Protein AF-A0A7R9WUT2-F1 (afdb_monomer)

Organism: NCBI:txid1486917

Foldseek 3Di:
DPVVVVCVVVVVVVVVLDDPADPPHFAEQPDAAVVLVVLCPDPCVVVVLVVSCVVRVDQKYFYNYSDRVGDIGGNDPVVVVVQVPDLVDAQDCVVCVVVCVVVVHDDLNRDRPPDPVNVVVCVVVVVCVDPVNVVVVVVVVVVVVVCCCVVPVVVCVVVVHDPPD

Nearest PDB structures (foldseek):
  3dax-assembly1_B  TM=5.736E-01  e=3.383E-01  Homo sapiens
  3v8d-assembly1_A  TM=5.225E-01  e=2.295E+00  Homo sapiens
  7vtg-assembly2_C  TM=3.909E-01  e=8.593E+00  Escherichia coli

Sequence (165 aa):
AILLPLILVVGWAVVALSRPPAKDAPLKVPVGIMKSMRMMASPEAPWWYLQLRETLGSSIFQHNIPAPGGMYVVCASKHQREVLLDRTSDKLLHMYSSFDTIMGHKSMFTSSTLDPCCRHMRKAVAHSLSSSEVDRMNSICTKYVKEWETNFLEKLADTDATFDP

InterPro domains:
  IPR036396 Cytochrome P450 superfamily [G3DSA:1.10.630.10] (22-165)
  IPR036396 Cytochrome P450 superfamily [SSF48264] (26-155)

Secondary structure (DSSP, 8-state):
--HHHHHHHHHHHHHHH-PPPPTTPPEEPSS-HHHHHHHHTSTTHHHHHHHHHHHHT-SEEEE----TT-EEEE--HHHHHHHHH-SSPPP-HHHHHHHHHHHSS--TTTS-TT-HHHHHHHHHHHHHTSHHHHHHHHHHHHHHHHHHIIIIIHHHHHTT--S--

Solvent-accessible surface area (backbone atoms only — not comparable to full-atom values): 9798 Å² total; per-residue (Å²): 132,68,66,63,62,52,53,51,51,53,50,47,51,55,52,72,69,53,68,79,75,58,98,84,53,57,55,66,52,99,53,56,46,70,57,46,55,52,43,64,74,35,96,56,27,70,60,50,52,53,51,48,29,65,75,66,75,38,53,46,33,24,50,48,51,104,42,91,93,49,45,73,47,67,74,39,69,70,61,42,51,52,60,73,66,39,85,86,65,70,64,62,48,88,82,29,46,66,54,24,64,75,66,74,40,92,35,73,72,48,47,44,89,83,37,68,68,39,50,53,51,50,59,60,53,49,60,70,65,29,69,71,47,45,53,52,50,49,53,51,52,51,50,51,51,50,51,45,41,62,69,47,51,51,52,32,61,75,64,76,49,72,95,70,132

Mean predicted aligned error: 11.45 Å

pLDDT: mean 82.16, std 12.0, range [48.38, 97.31]

Radius of gyration: 24.24 Å; Cα contacts (8 Å, |Δi|>4): 112; chains: 1; bounding box: 55×50×50 Å

Structure (mmCIF, N/CA/C/O backbone):
data_AF-A0A7R9WUT2-F1
#
_entry.id   AF-A0A7R9WUT2-F1
#
loop_
_atom_site.group_PDB
_atom_site.id
_atom_site.type_symbol
_atom_site.label_atom_id
_atom_site.label_alt_id
_atom_site.label_comp_id
_atom_site.label_asym_id
_atom_site.label_entity_id
_atom_site.label_seq_id
_atom_site.pdbx_PDB_ins_code
_atom_site.Cartn_x
_atom_site.Cartn_y
_atom_site.Cartn_z
_atom_site.occupancy
_atom_site.B_iso_or_equiv
_atom_site.auth_seq_id
_atom_site.auth_comp_id
_atom_site.auth_asym_id
_atom_site.auth_atom_id
_atom_site.pdbx_PDB_model_num
ATOM 1 N N . ALA A 1 1 ? 18.099 37.456 -23.391 1.00 58.09 1 ALA A N 1
ATOM 2 C CA . ALA A 1 1 ? 19.259 36.540 -23.488 1.00 58.09 1 ALA A CA 1
ATOM 3 C C . ALA A 1 1 ? 19.260 35.382 -22.465 1.00 58.09 1 ALA A C 1
ATOM 5 O O . ALA A 1 1 ? 20.005 34.438 -22.667 1.00 58.09 1 ALA A O 1
ATOM 6 N N . ILE A 1 2 ? 18.429 35.392 -21.405 1.00 54.56 2 ILE A N 1
ATOM 7 C CA . ILE A 1 2 ? 18.483 34.404 -20.295 1.00 54.56 2 ILE A CA 1
ATOM 8 C C . ILE A 1 2 ? 17.638 33.129 -20.546 1.00 54.56 2 ILE A C 1
ATOM 10 O O . ILE A 1 2 ? 17.859 32.095 -19.928 1.00 54.56 2 ILE A O 1
ATOM 14 N N . LEU A 1 3 ? 16.700 33.157 -21.497 1.00 55.56 3 LEU A N 1
ATOM 15 C CA . LEU A 1 3 ? 15.803 32.025 -21.785 1.00 55.56 3 LEU A CA 1
ATOM 16 C C . LEU A 1 3 ? 16.508 30.811 -22.416 1.00 55.56 3 LEU A C 1
ATOM 18 O O . LEU A 1 3 ? 16.186 29.673 -22.096 1.00 55.56 3 LEU A O 1
ATOM 22 N N . LEU A 1 4 ? 17.500 31.049 -23.275 1.00 60.44 4 LEU A N 1
ATOM 23 C CA . LEU A 1 4 ? 18.258 30.005 -23.971 1.00 60.44 4 LEU A CA 1
ATOM 24 C C . LEU A 1 4 ? 19.084 29.101 -23.033 1.00 60.44 4 LEU A C 1
ATOM 26 O O . LEU A 1 4 ? 18.964 27.881 -23.152 1.00 60.44 4 LEU A O 1
ATOM 30 N N . PRO A 1 5 ? 19.866 29.636 -22.070 1.00 68.06 5 PRO A N 1
ATOM 31 C CA . PRO A 1 5 ? 20.593 28.789 -21.127 1.00 68.06 5 PRO A CA 1
ATOM 32 C C . PRO A 1 5 ? 19.654 28.019 -20.193 1.00 68.06 5 PRO A C 1
ATOM 34 O O . PRO A 1 5 ? 19.944 26.873 -19.868 1.00 68.06 5 PRO A O 1
ATOM 37 N N . LEU A 1 6 ? 18.499 28.583 -19.818 1.00 63.62 6 LEU A N 1
ATOM 38 C CA . LEU A 1 6 ? 17.531 27.879 -18.972 1.00 63.62 6 LEU A CA 1
ATOM 39 C C . LEU A 1 6 ? 16.909 26.675 -19.700 1.00 63.62 6 LEU A C 1
ATOM 41 O O . LEU A 1 6 ? 16.820 25.589 -19.135 1.00 63.62 6 LEU A O 1
ATOM 45 N N . ILE A 1 7 ? 16.540 26.844 -20.975 1.00 68.44 7 ILE A N 1
ATOM 46 C CA . ILE A 1 7 ? 16.010 25.761 -21.818 1.00 68.44 7 ILE A CA 1
ATOM 47 C C . ILE A 1 7 ? 17.065 24.670 -22.028 1.00 68.44 7 ILE A C 1
ATOM 49 O O . ILE A 1 7 ? 16.734 23.488 -21.979 1.00 68.44 7 ILE A O 1
ATOM 53 N N . LEU A 1 8 ? 18.336 25.043 -22.206 1.00 65.81 8 LEU A N 1
ATOM 54 C CA . LEU A 1 8 ? 19.434 24.086 -22.346 1.00 65.81 8 LEU A CA 1
ATOM 55 C C . LEU A 1 8 ? 19.700 23.310 -21.053 1.00 65.81 8 LEU A C 1
ATOM 57 O O . LEU A 1 8 ? 19.906 22.104 -21.117 1.00 65.81 8 LEU A O 1
ATOM 61 N N . VAL A 1 9 ? 19.644 23.957 -19.886 1.00 69.88 9 VAL A N 1
ATOM 62 C CA . VAL A 1 9 ? 19.835 23.285 -18.588 1.00 69.88 9 VAL A CA 1
ATOM 63 C C . VAL A 1 9 ? 18.671 22.345 -18.279 1.00 69.88 9 VAL A C 1
ATOM 65 O O . VAL A 1 9 ? 18.899 21.205 -17.878 1.00 69.88 9 VAL A O 1
ATOM 68 N N . VAL A 1 10 ? 17.430 22.776 -18.518 1.00 64.31 10 VAL A N 1
ATOM 69 C CA . VAL A 1 10 ? 16.245 21.923 -18.332 1.00 64.31 10 VAL A CA 1
ATOM 70 C C . VAL A 1 10 ? 16.245 20.775 -19.344 1.00 64.31 10 VAL A C 1
ATOM 72 O O . VAL A 1 10 ? 16.016 19.630 -18.966 1.00 64.31 10 VAL A O 1
ATOM 75 N N . GLY A 1 11 ? 16.571 21.045 -20.610 1.00 62.00 11 GL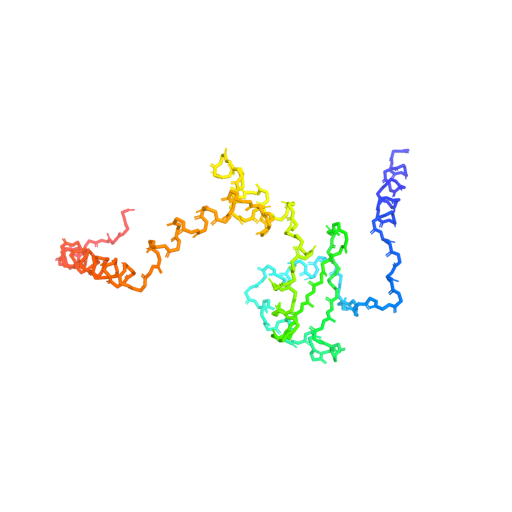Y A N 1
ATOM 76 C CA . GLY A 1 11 ? 16.688 20.028 -21.654 1.00 62.00 11 GLY A CA 1
ATOM 77 C C . GLY A 1 11 ? 17.783 19.006 -21.350 1.00 62.00 11 GLY A C 1
ATOM 78 O O . GLY A 1 11 ? 17.546 17.805 -21.456 1.00 62.00 11 GLY A O 1
ATOM 79 N N . TRP A 1 12 ? 18.950 19.460 -20.887 1.00 60.16 12 TRP A N 1
ATOM 80 C CA . TRP A 1 12 ? 20.042 18.578 -20.483 1.00 60.16 12 TRP A CA 1
ATOM 81 C C . TRP A 1 12 ? 19.687 17.765 -19.239 1.00 60.16 12 TRP A C 1
ATOM 83 O O . TRP A 1 12 ? 19.960 16.572 -19.213 1.00 60.16 12 TRP A O 1
ATOM 93 N N . ALA A 1 13 ? 19.004 18.347 -18.250 1.00 54.59 13 ALA A N 1
ATOM 94 C CA . ALA A 1 13 ? 18.517 17.610 -17.085 1.00 54.59 13 ALA A CA 1
ATOM 95 C C . ALA A 1 13 ? 17.501 16.522 -17.479 1.00 54.59 13 ALA A C 1
ATOM 97 O O . ALA A 1 13 ? 17.601 15.390 -17.010 1.00 54.59 13 ALA A O 1
ATOM 98 N N . VAL A 1 14 ? 16.569 16.824 -18.390 1.00 56.16 14 VAL A N 1
ATOM 99 C CA . VAL A 1 14 ? 15.586 15.854 -18.905 1.00 56.16 14 VAL A CA 1
ATOM 100 C C . VAL A 1 14 ? 16.268 14.730 -19.692 1.00 56.16 14 VAL A C 1
ATOM 102 O O . VAL A 1 14 ? 15.909 13.563 -19.528 1.00 56.16 14 VAL A O 1
ATOM 105 N N . VAL A 1 15 ? 17.282 15.049 -20.501 1.00 54.66 15 VAL A N 1
ATOM 106 C CA . VAL A 1 15 ? 18.062 14.057 -21.261 1.00 54.66 15 VAL A CA 1
ATOM 107 C C . VAL A 1 15 ? 18.961 13.224 -20.343 1.00 54.66 15 VAL A C 1
ATOM 109 O O . VAL A 1 15 ? 18.995 12.005 -20.477 1.00 54.66 15 VAL A O 1
ATOM 112 N N . ALA A 1 16 ? 19.625 13.833 -19.360 1.00 48.38 16 ALA A N 1
ATOM 113 C CA . ALA A 1 16 ? 20.469 13.139 -18.384 1.00 48.38 16 ALA A CA 1
ATOM 114 C C . ALA A 1 16 ? 19.659 12.206 -17.463 1.00 48.38 16 ALA A C 1
ATOM 116 O O . ALA A 1 16 ? 20.157 11.163 -17.037 1.00 48.38 16 ALA A O 1
ATOM 117 N N . LEU A 1 17 ? 18.392 12.541 -17.198 1.00 52.53 17 LEU A N 1
ATOM 118 C CA . LEU A 1 17 ? 17.438 11.674 -16.499 1.00 52.53 17 LEU A CA 1
ATOM 119 C C . LEU A 1 17 ? 16.870 10.561 -17.400 1.00 52.53 17 LEU A C 1
ATOM 121 O O . LEU A 1 17 ? 16.371 9.555 -16.895 1.00 52.53 17 LEU A O 1
ATOM 125 N N . SER A 1 18 ? 16.978 10.699 -18.722 1.00 48.91 18 SER A N 1
ATOM 126 C CA . SER A 1 18 ? 16.473 9.739 -19.706 1.00 48.91 18 SER A CA 1
ATOM 127 C C . SER A 1 18 ? 17.555 8.728 -20.092 1.00 48.91 18 SER A C 1
ATOM 129 O O . SER A 1 18 ? 18.087 8.749 -21.200 1.00 48.91 18 SER A O 1
ATOM 131 N N . ARG A 1 19 ? 17.883 7.800 -19.185 1.00 55.25 19 ARG A N 1
ATOM 132 C CA . ARG A 1 19 ? 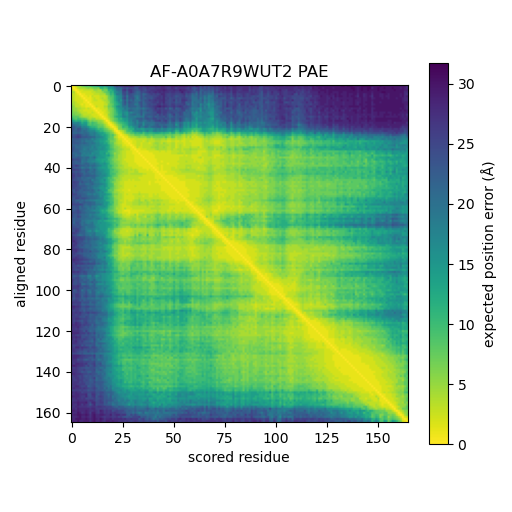18.685 6.623 -19.565 1.00 55.25 19 ARG A CA 1
ATOM 133 C C . ARG A 1 19 ? 17.929 5.817 -20.635 1.00 55.25 19 ARG A C 1
ATOM 135 O O . ARG A 1 19 ? 16.718 5.616 -20.477 1.00 55.25 19 ARG A O 1
ATOM 142 N N . PRO A 1 20 ? 18.596 5.343 -21.707 1.00 54.56 20 PRO A N 1
ATOM 143 C CA . PRO A 1 20 ? 17.955 4.446 -22.658 1.00 54.56 20 PRO A CA 1
ATOM 144 C C . PRO A 1 20 ? 17.465 3.198 -21.909 1.00 54.56 20 PRO A C 1
ATOM 146 O O . PRO A 1 20 ? 18.164 2.715 -21.011 1.00 54.56 20 PRO A O 1
ATOM 149 N N . PRO A 1 21 ? 16.253 2.702 -22.214 1.00 55.84 21 PRO A N 1
ATOM 150 C CA . PRO A 1 21 ? 15.735 1.512 -21.559 1.00 55.84 21 PRO A CA 1
ATOM 151 C C . PRO A 1 21 ? 16.688 0.341 -21.816 1.00 55.84 21 PRO A C 1
ATOM 153 O O . PRO A 1 21 ? 17.186 0.171 -22.930 1.00 55.84 21 PRO A O 1
ATOM 156 N N . ALA A 1 22 ? 16.957 -0.455 -20.778 1.00 62.94 22 ALA A N 1
ATOM 157 C CA . ALA A 1 22 ? 17.651 -1.725 -20.945 1.00 62.94 22 ALA A CA 1
ATOM 158 C C . ALA A 1 22 ? 16.909 -2.576 -21.991 1.00 62.94 22 ALA A C 1
ATOM 160 O O . ALA A 1 22 ? 15.692 -2.458 -22.134 1.00 62.94 22 ALA A O 1
ATOM 161 N N . LYS A 1 23 ? 17.633 -3.432 -22.720 1.00 58.69 23 LYS A N 1
ATOM 162 C CA . LYS A 1 23 ? 17.070 -4.262 -23.801 1.00 58.69 23 LYS A CA 1
ATOM 163 C C . LYS A 1 23 ? 15.881 -5.128 -23.342 1.00 58.69 23 LYS A C 1
ATOM 165 O O . LYS A 1 23 ? 15.004 -5.410 -24.148 1.00 58.69 23 LYS A O 1
ATOM 170 N N . ASP A 1 24 ? 15.827 -5.435 -22.045 1.00 73.00 24 ASP A N 1
ATOM 171 C CA . ASP A 1 24 ? 14.781 -6.230 -21.390 1.00 73.00 24 ASP A CA 1
ATOM 172 C C . ASP A 1 24 ? 13.869 -5.391 -20.469 1.00 73.00 24 ASP A C 1
ATOM 174 O O . ASP A 1 24 ? 13.222 -5.913 -19.561 1.00 73.00 24 ASP A O 1
ATOM 178 N N . ALA A 1 25 ? 13.840 -4.066 -20.644 1.00 72.25 25 ALA A N 1
ATOM 179 C CA . ALA A 1 25 ? 13.008 -3.199 -19.821 1.00 72.25 25 ALA A CA 1
ATOM 180 C C . ALA A 1 25 ? 11.509 -3.418 -20.119 1.00 72.25 25 ALA A C 1
ATOM 182 O O . ALA A 1 25 ? 11.124 -3.540 -21.286 1.00 72.25 25 ALA A O 1
ATOM 183 N N . PRO A 1 26 ? 10.642 -3.405 -19.088 1.00 83.88 26 PRO A N 1
ATOM 184 C CA . PRO A 1 26 ? 9.198 -3.463 -19.271 1.00 83.88 26 PRO A CA 1
ATOM 185 C C . PRO A 1 26 ? 8.669 -2.381 -20.218 1.00 83.88 26 PRO A C 1
ATOM 187 O O . PRO A 1 26 ? 9.202 -1.270 -20.277 1.00 83.88 26 PRO A O 1
ATOM 190 N N . LEU A 1 27 ? 7.569 -2.690 -20.911 1.00 88.00 27 LEU A N 1
ATOM 191 C CA . LEU A 1 27 ? 6.911 -1.751 -21.821 1.00 88.00 27 LEU A CA 1
ATOM 192 C C . LEU A 1 27 ? 6.552 -0.451 -21.098 1.00 88.00 27 LEU A C 1
ATOM 194 O O . LEU A 1 27 ? 6.040 -0.470 -19.978 1.00 88.00 27 LEU A O 1
ATOM 198 N N . LYS A 1 28 ? 6.795 0.687 -21.749 1.00 88.75 28 LYS A N 1
ATOM 199 C CA . LYS A 1 28 ? 6.399 1.991 -21.217 1.00 88.75 28 LYS A CA 1
ATOM 200 C C . LYS A 1 28 ? 4.913 2.228 -21.441 1.00 88.75 28 LYS A C 1
ATOM 202 O O . LYS A 1 28 ? 4.379 1.944 -22.511 1.00 88.75 28 LYS A O 1
ATOM 207 N N . VAL A 1 29 ? 4.261 2.809 -20.442 1.00 90.06 29 VAL A N 1
ATOM 208 C CA . VAL A 1 29 ? 2.860 3.220 -20.533 1.00 90.06 29 VAL A CA 1
ATOM 209 C C . VAL A 1 29 ? 2.700 4.264 -21.653 1.00 90.06 29 VAL A C 1
ATOM 211 O O . VAL A 1 29 ? 3.472 5.226 -21.693 1.00 90.06 29 VAL A O 1
ATOM 214 N N . PRO A 1 30 ? 1.695 4.139 -22.544 1.00 89.00 30 PRO A N 1
ATOM 215 C CA . PRO A 1 30 ? 1.551 4.983 -23.732 1.00 89.00 30 PRO A CA 1
ATOM 216 C C . PRO A 1 30 ? 0.875 6.330 -23.415 1.00 89.00 30 PRO A C 1
ATOM 218 O O . PRO A 1 30 ? 0.009 6.801 -24.149 1.00 89.00 30 PRO A O 1
ATOM 221 N N . VAL A 1 31 ? 1.224 6.959 -22.289 1.00 89.50 31 VAL A N 1
ATOM 222 C CA . VAL A 1 31 ? 0.698 8.274 -21.896 1.00 89.50 31 VAL A CA 1
ATOM 223 C C . VAL A 1 31 ? 1.800 9.187 -21.368 1.00 89.50 31 VAL A C 1
ATOM 225 O O . VAL A 1 31 ? 2.785 8.734 -20.789 1.00 89.50 31 VAL A O 1
ATOM 228 N N . GLY A 1 32 ? 1.628 10.499 -21.547 1.00 87.81 32 GLY A N 1
ATOM 229 C CA . GLY A 1 32 ? 2.568 11.497 -21.037 1.00 87.81 32 GLY A CA 1
ATOM 230 C C . GLY A 1 32 ? 2.654 11.531 -19.506 1.00 87.81 32 GLY A C 1
ATOM 231 O O . GLY A 1 32 ? 1.794 10.995 -18.799 1.00 87.81 32 GLY A O 1
ATOM 232 N N . ILE A 1 33 ? 3.681 12.219 -18.997 1.00 87.75 33 ILE A N 1
ATOM 233 C CA . ILE A 1 33 ? 3.985 12.299 -17.560 1.00 87.75 33 ILE A CA 1
ATOM 234 C C . ILE A 1 33 ? 2.803 12.844 -16.753 1.00 87.75 33 ILE A C 1
ATOM 236 O O . ILE A 1 33 ? 2.334 12.200 -15.818 1.00 87.75 33 ILE A O 1
ATOM 240 N N . MET A 1 34 ? 2.257 13.991 -17.162 1.00 89.12 34 MET A N 1
ATOM 241 C CA . MET A 1 34 ? 1.155 14.646 -16.446 1.00 89.12 34 MET A CA 1
ATOM 242 C C . MET A 1 34 ? -0.113 13.791 -16.397 1.00 89.12 34 MET A C 1
ATOM 244 O O . MET A 1 34 ? -0.784 13.738 -15.367 1.00 89.12 34 MET A O 1
ATOM 248 N N . LYS A 1 35 ? -0.433 13.087 -17.492 1.00 89.81 35 LYS A N 1
ATOM 249 C CA . LYS A 1 35 ? -1.578 12.170 -17.522 1.00 89.81 35 LYS A CA 1
ATOM 250 C C . LYS A 1 35 ? -1.330 10.974 -16.607 1.00 89.81 35 LYS A C 1
ATOM 252 O O . LYS A 1 35 ? -2.231 10.612 -15.863 1.00 89.81 35 LYS A O 1
ATOM 257 N N . SER A 1 36 ? -0.114 10.422 -16.609 1.00 89.50 36 SER A N 1
ATOM 258 C CA . SER A 1 36 ? 0.252 9.335 -15.695 1.00 89.50 36 SER A CA 1
ATOM 259 C C . SER A 1 36 ? 0.067 9.754 -14.236 1.00 89.50 36 SER A C 1
ATOM 261 O O . SER A 1 36 ? -0.615 9.067 -13.486 1.00 89.50 36 SER A O 1
ATOM 263 N N . MET A 1 37 ? 0.592 10.922 -13.853 1.00 87.81 37 MET A N 1
ATOM 264 C CA . MET A 1 37 ? 0.448 11.456 -12.494 1.00 87.81 37 MET A CA 1
ATOM 265 C C . MET A 1 37 ? -1.012 11.699 -12.106 1.00 87.81 37 MET A C 1
ATOM 267 O O . MET A 1 37 ? -1.427 11.292 -11.024 1.00 87.81 37 MET A O 1
ATOM 271 N N . ARG A 1 38 ? -1.807 12.309 -12.995 1.00 90.69 38 ARG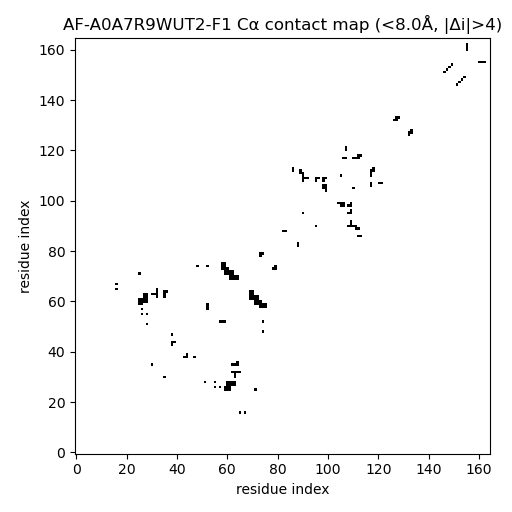 A N 1
ATOM 272 C CA . ARG A 1 38 ? -3.234 12.552 -12.744 1.00 90.69 38 ARG A CA 1
ATOM 273 C C . ARG A 1 38 ? -4.002 11.248 -12.539 1.00 90.69 38 ARG A C 1
ATOM 275 O O . ARG A 1 38 ? -4.788 11.169 -11.605 1.00 90.69 38 ARG A O 1
ATOM 282 N N . MET A 1 39 ? -3.780 10.244 -13.387 1.00 91.56 39 MET A N 1
ATOM 283 C CA . MET A 1 39 ? -4.501 8.975 -13.283 1.00 91.56 39 MET A CA 1
ATOM 284 C C . MET A 1 39 ? -4.108 8.198 -12.024 1.00 91.56 39 MET A C 1
ATOM 286 O O . MET A 1 39 ? -4.990 7.672 -11.356 1.00 91.56 39 MET A O 1
ATOM 290 N N . MET A 1 40 ? -2.825 8.186 -11.644 1.00 87.56 40 MET A N 1
ATOM 291 C CA . MET A 1 40 ? -2.378 7.568 -10.387 1.00 87.56 40 MET A CA 1
ATOM 292 C C . MET A 1 40 ? -3.001 8.209 -9.144 1.00 87.56 40 MET A C 1
ATOM 294 O O . MET A 1 40 ? -3.278 7.510 -8.177 1.00 87.56 40 MET A O 1
ATOM 298 N N . ALA A 1 41 ? -3.190 9.530 -9.161 1.00 88.56 41 ALA A N 1
ATOM 299 C CA . ALA A 1 41 ? -3.803 10.270 -8.061 1.00 88.56 41 ALA A CA 1
ATOM 300 C C . ALA A 1 41 ? -5.342 10.238 -8.096 1.00 88.56 41 ALA A C 1
ATOM 302 O O . ALA A 1 41 ? -5.986 10.777 -7.198 1.00 88.56 41 ALA A O 1
ATOM 303 N N . SER A 1 42 ? -5.940 9.653 -9.137 1.00 92.44 42 SER A N 1
ATOM 304 C CA . SER A 1 42 ? -7.391 9.603 -9.294 1.00 92.44 42 SER A CA 1
ATOM 305 C C . SER A 1 42 ? -7.998 8.402 -8.557 1.00 92.44 42 SER A C 1
ATOM 307 O O . SER A 1 42 ? -7.359 7.351 -8.470 1.00 92.44 42 SER A O 1
ATOM 309 N N . PRO A 1 43 ? -9.265 8.492 -8.112 1.00 93.69 43 PRO A N 1
ATOM 310 C CA . PRO A 1 43 ? -10.010 7.333 -7.609 1.00 93.69 43 PRO A CA 1
ATOM 311 C C . PRO A 1 43 ? -10.120 6.185 -8.629 1.00 93.69 43 PRO A C 1
ATOM 313 O O . PRO A 1 43 ? -10.332 5.035 -8.256 1.00 93.69 43 PRO A O 1
ATOM 316 N N . GLU A 1 44 ? -9.950 6.485 -9.919 1.00 92.56 44 GLU A N 1
ATOM 317 C CA . GLU A 1 44 ? -10.008 5.528 -11.027 1.00 92.56 44 GLU A CA 1
ATOM 318 C C . GLU A 1 44 ? -8.686 4.783 -11.259 1.00 92.56 44 GLU A C 1
ATOM 320 O O . GLU A 1 44 ? -8.621 3.916 -12.134 1.00 92.56 44 GLU A O 1
ATOM 325 N N . ALA A 1 45 ? -7.632 5.082 -10.487 1.00 90.94 45 ALA A N 1
ATOM 326 C CA . ALA A 1 45 ? -6.319 4.463 -10.647 1.00 90.94 45 ALA A CA 1
ATOM 327 C C . ALA A 1 45 ? -6.375 2.923 -10.750 1.00 90.94 45 ALA A C 1
ATOM 329 O O . ALA A 1 45 ? -5.745 2.386 -11.664 1.00 90.94 45 ALA A O 1
ATOM 330 N N . PRO A 1 46 ? -7.146 2.187 -9.914 1.00 90.62 46 PRO A N 1
ATOM 331 C CA . PRO A 1 46 ? -7.226 0.729 -10.021 1.00 90.62 46 PRO A CA 1
ATOM 332 C C . PRO A 1 46 ? -7.735 0.253 -11.387 1.00 90.62 46 PRO A C 1
ATOM 334 O O . PRO A 1 46 ? -7.157 -0.660 -11.978 1.00 90.62 46 PRO A O 1
ATOM 337 N N . TRP A 1 47 ? -8.773 0.899 -11.922 1.00 93.38 47 TRP A N 1
ATOM 338 C CA . TRP A 1 47 ? -9.359 0.555 -13.220 1.00 93.38 47 TRP A CA 1
ATOM 339 C C . TRP A 1 47 ? -8.426 0.900 -14.368 1.00 93.38 47 TRP A C 1
ATOM 341 O O . TRP A 1 47 ? -8.273 0.124 -15.311 1.00 93.38 47 TRP A O 1
ATOM 351 N N . TRP A 1 48 ? -7.739 2.030 -14.251 1.00 92.56 48 TRP A N 1
ATOM 352 C CA . TRP A 1 48 ? -6.742 2.441 -15.220 1.00 92.56 48 TRP A CA 1
ATOM 353 C C . TRP A 1 48 ? -5.594 1.428 -15.333 1.00 92.56 48 TRP A C 1
ATOM 355 O O . TRP A 1 48 ? -5.187 1.090 -16.442 1.00 92.56 48 TRP A O 1
ATOM 365 N N . TYR A 1 49 ? -5.117 0.865 -14.219 1.00 92.06 49 TYR A N 1
ATOM 366 C CA . TYR A 1 49 ? -4.096 -0.188 -14.247 1.00 92.06 49 TYR A CA 1
ATOM 367 C C . TYR A 1 49 ? -4.561 -1.472 -14.942 1.00 92.06 49 TYR A C 1
ATOM 369 O O . TYR A 1 49 ? -3.771 -2.102 -15.650 1.00 92.06 49 TYR A O 1
ATOM 377 N N . LEU A 1 50 ? -5.832 -1.853 -14.779 1.00 90.88 50 LEU A N 1
ATOM 378 C CA . LEU A 1 50 ? -6.405 -3.000 -15.490 1.00 90.88 50 LEU A CA 1
ATOM 379 C C . LEU A 1 50 ? -6.471 -2.742 -16.998 1.00 90.88 50 LEU A C 1
ATOM 381 O O . LEU A 1 50 ? -5.988 -3.561 -17.777 1.00 90.88 50 LEU A O 1
ATOM 385 N N . GLN A 1 51 ? -6.956 -1.566 -17.400 1.00 91.88 51 GLN A N 1
ATOM 386 C CA . GLN A 1 51 ? -6.984 -1.158 -18.807 1.00 91.88 51 GLN A CA 1
ATOM 387 C C . GLN A 1 51 ? -5.581 -1.118 -19.421 1.00 91.88 51 GLN A C 1
ATOM 389 O O . GLN A 1 51 ? -5.385 -1.551 -20.555 1.00 91.88 51 GLN A O 1
ATOM 394 N N . LEU A 1 52 ? -4.580 -0.626 -18.683 1.00 92.19 52 LEU A N 1
ATOM 395 C CA . LEU A 1 52 ? -3.191 -0.604 -19.144 1.00 92.19 52 LEU A CA 1
ATOM 396 C C . LEU A 1 52 ? -2.630 -2.008 -19.350 1.00 92.19 52 LEU A C 1
ATOM 398 O O . LEU A 1 52 ? -1.954 -2.242 -20.350 1.00 92.19 52 LEU A O 1
ATOM 402 N N . ARG A 1 53 ? -2.928 -2.941 -18.442 1.00 91.12 53 ARG A N 1
ATOM 403 C CA . ARG A 1 53 ? -2.533 -4.345 -18.587 1.00 91.12 53 ARG A CA 1
ATOM 404 C C . ARG A 1 53 ? -3.123 -4.963 -19.854 1.00 91.12 53 ARG A C 1
ATOM 406 O O . ARG A 1 53 ? -2.404 -5.654 -20.571 1.00 91.12 53 ARG A O 1
ATOM 413 N N . GLU A 1 54 ? -4.404 -4.724 -20.120 1.00 91.69 54 GLU A N 1
ATOM 414 C CA . GLU A 1 54 ? -5.086 -5.209 -21.327 1.00 91.69 54 GLU A CA 1
ATOM 415 C C . GLU A 1 54 ? -4.501 -4.574 -22.592 1.00 91.69 54 GLU A C 1
ATOM 417 O O . GLU A 1 54 ? -4.161 -5.277 -23.538 1.00 91.69 54 GLU A O 1
ATOM 422 N N . THR A 1 55 ? -4.294 -3.256 -22.571 1.00 91.38 55 THR A N 1
ATOM 423 C CA . THR A 1 55 ? -3.765 -2.488 -23.709 1.00 91.38 55 THR A CA 1
ATOM 424 C C . THR A 1 55 ? -2.329 -2.883 -24.059 1.00 91.38 55 THR A C 1
ATOM 426 O O . THR A 1 55 ? -1.972 -2.958 -25.231 1.00 91.38 55 THR A O 1
ATOM 429 N N . LEU A 1 56 ? -1.485 -3.115 -23.050 1.00 90.25 56 LEU A N 1
ATOM 430 C CA . LEU A 1 56 ? -0.073 -3.461 -23.237 1.00 90.25 56 LEU A CA 1
ATOM 431 C C . LEU A 1 56 ? 0.162 -4.966 -23.409 1.00 90.25 56 LEU A C 1
ATOM 433 O O . LEU A 1 56 ? 1.282 -5.363 -23.721 1.00 90.25 56 LEU A O 1
ATOM 437 N N . GLY A 1 57 ? -0.841 -5.807 -23.138 1.00 89.38 57 GLY A N 1
ATOM 438 C CA . GLY A 1 57 ? -0.680 -7.263 -23.106 1.00 89.38 57 GLY A CA 1
ATOM 439 C C . GLY A 1 57 ? 0.348 -7.747 -22.072 1.00 89.38 57 GLY A C 1
ATOM 440 O O . GLY A 1 57 ? 0.858 -8.859 -22.184 1.00 89.38 57 GLY A O 1
ATOM 441 N N . SER A 1 58 ? 0.680 -6.921 -21.074 1.00 88.81 58 SER A N 1
ATOM 442 C CA . SER A 1 58 ? 1.730 -7.188 -20.087 1.00 88.81 58 SER A CA 1
ATOM 443 C C . SER A 1 58 ? 1.250 -6.869 -18.679 1.00 88.81 58 SER A C 1
ATOM 445 O O . SER A 1 58 ? 0.591 -5.862 -18.432 1.00 88.81 58 SER A O 1
ATOM 447 N N . SER A 1 59 ? 1.630 -7.713 -17.721 1.00 87.94 59 SER A N 1
ATOM 448 C CA . SER A 1 59 ? 1.411 -7.462 -16.295 1.00 87.94 59 SER A CA 1
ATOM 449 C C . SER A 1 59 ? 2.528 -6.655 -15.636 1.00 87.94 59 SER A C 1
ATOM 451 O O . SER A 1 59 ? 2.474 -6.452 -14.426 1.00 87.94 59 SER A O 1
ATOM 453 N N . ILE A 1 60 ? 3.564 -6.267 -16.382 1.00 90.94 60 ILE A N 1
ATOM 454 C CA . ILE A 1 60 ? 4.682 -5.461 -15.888 1.00 90.94 60 ILE A CA 1
ATOM 455 C C . ILE A 1 60 ? 4.949 -4.345 -16.893 1.00 90.94 60 ILE A C 1
ATOM 457 O O . ILE A 1 60 ? 5.182 -4.611 -18.075 1.00 90.94 60 ILE A O 1
ATOM 461 N N . PHE A 1 61 ? 4.912 -3.099 -16.435 1.00 91.19 61 PHE A N 1
ATOM 462 C CA . PHE A 1 61 ? 5.133 -1.931 -17.285 1.00 91.19 61 PHE A CA 1
ATOM 463 C C . PHE A 1 61 ? 5.771 -0.776 -16.515 1.00 91.19 61 PHE A C 1
ATOM 465 O O . PHE A 1 61 ? 5.722 -0.712 -15.289 1.00 91.19 61 PHE A O 1
ATOM 472 N N . GLN A 1 62 ? 6.398 0.137 -17.248 1.00 89.94 62 GLN A N 1
ATOM 473 C CA . GLN A 1 62 ? 7.083 1.307 -16.715 1.00 89.94 62 GLN A CA 1
ATOM 474 C C . GLN A 1 62 ? 6.225 2.563 -16.896 1.00 89.94 62 GLN A C 1
ATOM 476 O O . GLN A 1 62 ? 5.794 2.880 -18.006 1.00 89.94 62 GLN A O 1
ATOM 481 N N . HIS A 1 63 ? 6.020 3.326 -15.825 1.00 87.94 63 HIS A N 1
ATOM 482 C CA . HIS A 1 63 ? 5.403 4.642 -15.920 1.00 87.94 63 HIS A CA 1
ATOM 483 C C . HIS A 1 63 ? 6.380 5.719 -16.370 1.00 87.94 63 HIS A C 1
ATOM 485 O O . HIS A 1 63 ? 7.553 5.746 -15.993 1.00 87.94 63 HIS A O 1
ATOM 491 N N . ASN A 1 64 ? 5.831 6.693 -17.090 1.00 81.31 64 ASN A N 1
ATOM 492 C CA . ASN A 1 64 ? 6.514 7.933 -17.415 1.00 81.31 64 ASN A CA 1
ATOM 493 C C . ASN A 1 64 ? 6.342 8.903 -16.241 1.00 81.31 64 ASN A C 1
ATOM 495 O O . ASN A 1 64 ? 5.461 9.753 -16.264 1.00 81.31 64 ASN A O 1
ATOM 499 N N . ILE A 1 65 ? 7.131 8.750 -15.181 1.00 81.25 65 ILE A N 1
ATOM 500 C CA . ILE A 1 65 ? 7.148 9.677 -14.038 1.00 81.25 65 ILE A CA 1
ATOM 501 C C . ILE A 1 65 ? 8.608 10.051 -13.780 1.00 81.25 65 ILE A C 1
ATOM 503 O O . ILE A 1 65 ? 9.471 9.174 -13.890 1.00 81.25 65 ILE A O 1
ATOM 507 N N . PRO A 1 66 ? 8.910 11.318 -13.448 1.00 73.38 66 PRO A N 1
ATOM 508 C CA . PRO A 1 66 ? 10.255 11.746 -13.084 1.00 73.38 66 PRO A CA 1
ATOM 509 C C . PRO A 1 66 ? 10.637 11.181 -11.707 1.00 73.38 66 PRO A C 1
ATOM 511 O O . PRO A 1 66 ? 10.607 11.878 -10.699 1.00 73.38 66 PRO A O 1
ATOM 514 N N . ALA A 1 67 ? 10.973 9.893 -11.670 1.00 72.62 67 ALA A N 1
ATOM 515 C CA . ALA A 1 67 ? 11.491 9.192 -10.504 1.00 72.62 67 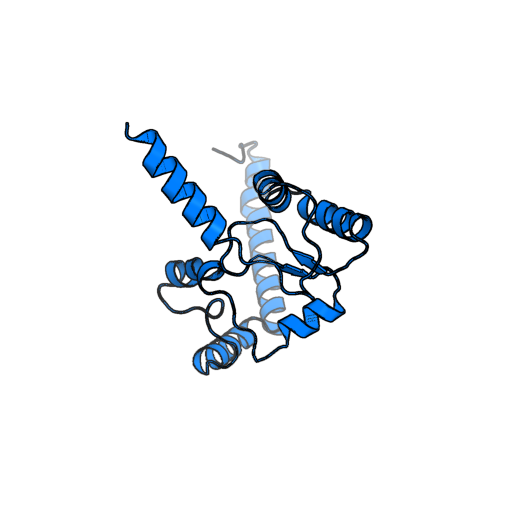ALA A CA 1
ATOM 516 C C . ALA A 1 67 ? 12.907 8.671 -10.814 1.00 72.62 67 ALA A C 1
ATOM 518 O O . ALA A 1 67 ? 13.123 8.127 -11.904 1.00 72.62 67 ALA A O 1
ATOM 519 N N . PRO A 1 68 ? 13.880 8.802 -9.893 1.00 68.06 68 PRO A N 1
ATOM 520 C CA . PRO A 1 68 ? 15.205 8.213 -10.068 1.00 68.06 68 PRO A CA 1
ATOM 521 C C . PRO A 1 68 ? 15.102 6.702 -10.322 1.00 68.06 68 PRO A C 1
ATOM 523 O O . PRO A 1 68 ? 14.530 5.977 -9.516 1.00 68.06 68 PRO A O 1
ATOM 526 N N . GLY A 1 69 ? 15.634 6.227 -11.453 1.00 68.44 69 GLY A N 1
ATOM 527 C CA . GLY A 1 69 ? 15.547 4.812 -11.854 1.00 68.44 69 GLY A CA 1
ATOM 528 C C . GLY A 1 69 ? 14.233 4.403 -12.538 1.00 68.44 69 GLY A C 1
ATOM 529 O O . GLY A 1 69 ? 14.129 3.276 -13.020 1.00 68.44 69 GLY A O 1
ATOM 530 N N . GLY A 1 70 ? 13.274 5.326 -12.661 1.00 76.44 70 GLY A N 1
ATOM 531 C CA . GLY A 1 70 ? 11.943 5.072 -13.207 1.00 76.44 70 GLY A CA 1
ATOM 532 C C . GLY A 1 70 ? 11.019 4.359 -12.217 1.00 76.44 70 GLY A C 1
ATOM 533 O O . GLY A 1 70 ? 11.455 3.790 -11.221 1.00 76.44 70 GLY A O 1
ATOM 534 N N . MET A 1 71 ? 9.716 4.397 -12.495 1.00 83.44 71 MET A N 1
ATOM 535 C CA . MET A 1 71 ? 8.711 3.689 -11.702 1.00 83.44 71 MET A CA 1
ATOM 536 C C . MET A 1 71 ? 8.173 2.511 -12.508 1.00 83.44 71 MET A C 1
ATOM 538 O O . MET A 1 71 ? 7.646 2.699 -13.604 1.00 83.44 71 MET A O 1
ATOM 542 N N . TYR A 1 72 ? 8.302 1.308 -11.959 1.00 87.00 72 TYR A N 1
ATOM 543 C CA . TYR A 1 72 ? 7.773 0.083 -12.550 1.00 87.00 72 TYR A CA 1
ATOM 544 C C . TYR A 1 72 ? 6.554 -0.374 -11.765 1.00 87.00 72 TYR A C 1
ATOM 546 O O . TYR A 1 72 ? 6.531 -0.307 -10.537 1.00 87.00 72 TYR A O 1
ATOM 554 N N . VAL A 1 73 ? 5.551 -0.854 -12.485 1.00 85.44 73 VAL A N 1
ATOM 555 C CA . VAL A 1 73 ? 4.325 -1.394 -11.916 1.00 85.44 73 VAL A CA 1
ATOM 556 C C . VAL A 1 73 ? 4.245 -2.862 -12.267 1.00 85.44 73 VAL A C 1
ATOM 558 O O . VAL A 1 73 ? 4.405 -3.253 -13.422 1.00 85.44 73 VAL A O 1
ATOM 561 N N . VAL A 1 74 ? 3.992 -3.669 -11.243 1.00 85.31 74 VAL A N 1
ATOM 562 C CA . VAL A 1 74 ? 3.794 -5.110 -11.346 1.00 85.31 74 VAL A CA 1
ATOM 563 C C . VAL A 1 74 ? 2.341 -5.379 -10.973 1.00 85.31 74 VAL A C 1
ATOM 565 O O . VAL A 1 74 ? 1.969 -5.220 -9.817 1.00 85.31 74 VAL A O 1
ATOM 568 N N . CYS A 1 75 ? 1.507 -5.767 -11.935 1.00 84.38 75 CYS A N 1
ATOM 569 C CA . CYS A 1 75 ? 0.073 -6.033 -11.754 1.00 84.38 75 CYS A CA 1
ATOM 570 C C . CYS A 1 75 ? -0.255 -7.521 -11.538 1.00 84.38 75 CYS A C 1
ATOM 572 O O . CYS A 1 75 ? -1.404 -7.866 -11.280 1.00 84.38 75 CYS A O 1
ATOM 574 N N . ALA A 1 76 ? 0.724 -8.420 -11.673 1.00 85.00 76 ALA A N 1
ATOM 575 C CA . ALA A 1 76 ? 0.539 -9.852 -11.436 1.00 85.00 76 ALA A CA 1
ATOM 576 C C . ALA A 1 76 ? 0.940 -10.232 -10.005 1.00 85.00 76 ALA A C 1
ATOM 578 O O . ALA A 1 76 ? 2.095 -10.057 -9.619 1.00 85.00 76 ALA A O 1
ATOM 579 N N . SER A 1 77 ? 0.010 -10.830 -9.256 1.00 85.38 77 SER A N 1
ATOM 580 C CA . SER A 1 77 ? 0.190 -11.210 -7.845 1.00 85.38 77 SER A CA 1
ATOM 581 C C . SER A 1 77 ? 1.414 -12.097 -7.592 1.00 85.38 77 SER A C 1
ATOM 583 O O . SER A 1 77 ? 2.129 -11.897 -6.611 1.00 85.38 77 SER A O 1
ATOM 585 N N . LYS A 1 78 ? 1.701 -13.045 -8.495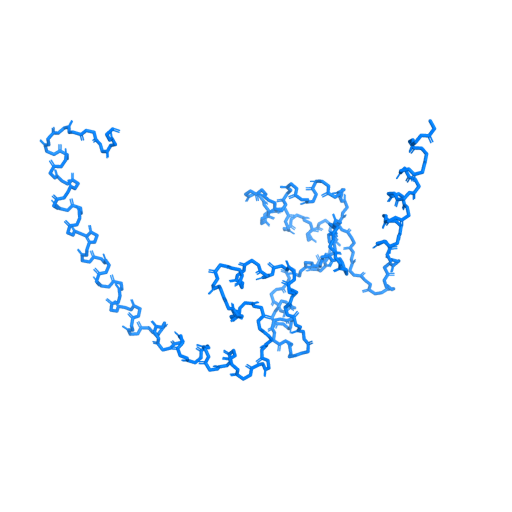 1.00 86.31 78 LYS A N 1
ATOM 586 C CA . LYS A 1 78 ? 2.885 -13.915 -8.405 1.00 86.31 78 LYS A CA 1
ATOM 587 C C . LYS A 1 78 ? 4.188 -13.105 -8.403 1.00 86.31 78 LYS A C 1
ATOM 589 O O . LYS A 1 78 ? 4.985 -13.239 -7.482 1.00 86.31 78 LYS A O 1
ATOM 594 N N . HIS A 1 79 ? 4.360 -12.221 -9.384 1.00 87.31 79 HIS A N 1
ATOM 595 C CA . HIS A 1 79 ? 5.558 -11.389 -9.516 1.00 87.31 79 HIS A CA 1
ATOM 596 C C . HIS A 1 79 ? 5.652 -10.335 -8.403 1.00 87.31 79 HIS A C 1
ATOM 598 O O . HIS A 1 79 ? 6.738 -10.059 -7.907 1.00 87.31 79 HIS A O 1
ATOM 604 N N . GLN A 1 80 ? 4.519 -9.780 -7.951 1.00 89.31 80 GLN A N 1
ATOM 605 C CA . GLN A 1 80 ? 4.496 -8.884 -6.787 1.00 89.31 80 GLN A CA 1
ATOM 606 C C . GLN A 1 80 ? 5.059 -9.584 -5.547 1.00 89.31 80 GLN A C 1
ATOM 608 O O . GLN A 1 80 ? 5.878 -9.012 -4.834 1.00 89.31 80 GLN A O 1
ATOM 613 N N . ARG A 1 81 ? 4.651 -10.835 -5.302 1.00 89.12 81 ARG A N 1
ATOM 614 C CA . ARG A 1 81 ? 5.161 -11.624 -4.179 1.00 89.12 81 ARG A CA 1
ATOM 615 C C . ARG A 1 81 ? 6.663 -11.878 -4.303 1.00 89.12 81 ARG A C 1
ATOM 617 O O . ARG A 1 81 ? 7.354 -11.770 -3.300 1.00 89.12 81 ARG A O 1
ATOM 624 N N . GLU A 1 82 ? 7.158 -12.196 -5.497 1.00 89.38 82 GLU A N 1
ATOM 625 C CA . GLU A 1 82 ? 8.595 -12.385 -5.744 1.00 89.38 82 GLU A CA 1
ATOM 626 C C . GLU A 1 82 ? 9.393 -11.116 -5.408 1.00 89.38 82 GLU A C 1
ATOM 628 O O . GLU A 1 82 ? 10.351 -11.195 -4.644 1.00 89.38 82 GLU A O 1
ATOM 633 N N . VAL A 1 83 ? 8.941 -9.942 -5.865 1.00 88.31 83 VAL A N 1
ATOM 634 C CA . VAL A 1 83 ? 9.576 -8.647 -5.550 1.00 88.31 83 VAL A CA 1
ATOM 635 C C . VAL A 1 83 ? 9.521 -8.329 -4.053 1.00 88.31 83 VAL A C 1
ATOM 637 O O . VAL A 1 83 ? 10.509 -7.892 -3.475 1.00 88.31 83 VAL A O 1
ATOM 640 N N . LEU A 1 84 ? 8.380 -8.561 -3.396 1.00 86.38 84 LEU A N 1
ATOM 641 C CA . LEU A 1 84 ? 8.205 -8.257 -1.970 1.00 86.38 84 LEU A CA 1
ATOM 642 C C . LEU A 1 84 ? 8.976 -9.203 -1.037 1.00 86.38 84 LEU A C 1
ATOM 644 O O . LEU A 1 84 ? 9.228 -8.848 0.115 1.00 86.38 84 LEU A O 1
ATOM 648 N N . LEU A 1 85 ? 9.298 -10.414 -1.498 1.00 87.00 85 LEU A N 1
ATOM 649 C CA . LEU A 1 85 ? 10.067 -11.403 -0.738 1.00 87.00 85 LEU A CA 1
ATOM 650 C C . LEU A 1 85 ? 11.565 -11.369 -1.050 1.00 87.00 85 LEU A C 1
ATOM 652 O O . LEU A 1 85 ? 12.336 -12.014 -0.332 1.00 87.00 85 LEU A O 1
ATOM 656 N N . ASP A 1 86 ? 11.977 -10.646 -2.090 1.00 87.25 86 ASP A N 1
ATOM 657 C CA . ASP A 1 86 ? 13.383 -10.507 -2.423 1.00 87.25 86 ASP A CA 1
ATOM 658 C C . ASP A 1 86 ? 14.138 -9.789 -1.296 1.00 87.25 86 ASP A C 1
ATOM 660 O O . ASP A 1 86 ? 13.792 -8.689 -0.867 1.00 87.25 86 ASP A O 1
ATOM 664 N N . ARG A 1 87 ? 15.198 -10.436 -0.806 1.00 82.38 87 ARG A N 1
ATOM 665 C CA . ARG A 1 87 ? 16.033 -9.911 0.281 1.00 82.38 87 ARG A CA 1
ATOM 666 C C . ARG A 1 87 ? 17.072 -8.910 -0.205 1.00 82.38 87 ARG A C 1
ATOM 668 O O . ARG A 1 87 ? 17.678 -8.250 0.635 1.00 82.38 87 ARG A O 1
ATOM 675 N N . THR A 1 88 ? 17.314 -8.851 -1.515 1.00 83.50 88 THR A N 1
ATOM 676 C CA . THR A 1 88 ? 18.283 -7.928 -2.121 1.00 83.50 88 THR A CA 1
ATOM 677 C C . THR A 1 88 ? 17.659 -6.598 -2.537 1.00 83.50 88 THR A C 1
ATOM 679 O O . THR A 1 88 ? 18.376 -5.625 -2.756 1.00 83.50 88 THR A O 1
ATOM 682 N N . SER A 1 89 ? 16.329 -6.541 -2.590 1.00 82.31 89 SER A N 1
ATOM 683 C CA . SER A 1 89 ? 15.565 -5.333 -2.862 1.00 82.31 89 SER A CA 1
ATOM 684 C C . SER A 1 89 ? 15.422 -4.485 -1.601 1.00 82.31 89 SER A C 1
A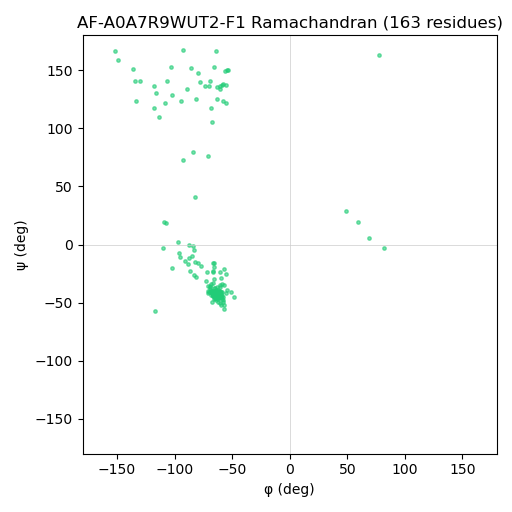TOM 686 O O . SER A 1 89 ? 14.911 -4.938 -0.576 1.00 82.31 89 SER A O 1
ATOM 688 N N . ASP A 1 90 ? 15.825 -3.220 -1.696 1.00 80.19 90 ASP A N 1
ATOM 689 C CA . ASP A 1 90 ? 15.618 -2.229 -0.645 1.00 80.19 90 ASP A CA 1
ATOM 690 C C . ASP A 1 90 ? 14.472 -1.276 -0.987 1.00 80.19 90 ASP A C 1
ATOM 692 O O . ASP A 1 90 ? 14.157 -0.988 -2.145 1.00 80.19 90 ASP A O 1
ATOM 696 N N . LYS A 1 91 ? 13.847 -0.744 0.062 1.00 83.12 91 LYS A N 1
ATOM 697 C CA . LYS A 1 91 ? 12.813 0.279 -0.074 1.00 83.12 91 LYS A CA 1
ATOM 698 C C . LYS A 1 91 ? 13.448 1.589 -0.531 1.00 83.12 91 LYS A C 1
ATOM 700 O O . LYS A 1 91 ? 14.470 2.019 0.001 1.00 83.12 91 LYS A O 1
ATOM 705 N N . LEU A 1 92 ? 12.808 2.264 -1.482 1.00 76.69 92 LEU A N 1
ATOM 706 C CA . LEU A 1 92 ? 13.281 3.551 -1.984 1.00 76.69 92 LEU A CA 1
ATOM 707 C C . LEU A 1 92 ? 13.155 4.627 -0.896 1.00 76.69 92 LEU A C 1
ATOM 709 O O . LEU A 1 92 ? 12.060 5.117 -0.628 1.00 76.69 92 LEU A O 1
ATOM 713 N N . LEU A 1 93 ? 14.283 5.022 -0.295 1.00 76.19 93 LEU A N 1
ATOM 714 C CA . LEU A 1 93 ? 14.326 5.977 0.824 1.00 76.19 93 LEU A CA 1
ATOM 715 C C . LEU A 1 93 ? 13.548 7.268 0.546 1.00 76.19 93 LEU A C 1
ATOM 717 O O . LEU A 1 93 ? 12.826 7.738 1.414 1.00 76.19 93 LEU A O 1
ATOM 721 N N . HIS A 1 94 ? 13.637 7.816 -0.667 1.00 76.50 94 HIS A N 1
ATOM 722 C CA . HIS A 1 94 ? 12.950 9.059 -1.025 1.00 76.50 94 HIS A CA 1
ATOM 723 C C . HIS A 1 94 ? 11.415 8.943 -1.043 1.00 76.50 94 HIS A C 1
ATOM 725 O O . HIS A 1 94 ? 10.742 9.957 -0.906 1.00 76.50 94 HIS A O 1
ATOM 731 N N . MET A 1 95 ? 10.854 7.738 -1.211 1.00 77.44 95 MET A N 1
ATOM 732 C CA . MET A 1 95 ? 9.401 7.524 -1.150 1.00 77.44 95 MET A CA 1
ATOM 733 C C . MET A 1 95 ? 8.893 7.408 0.289 1.00 77.44 95 MET A C 1
ATOM 735 O O . MET A 1 95 ? 7.741 7.727 0.560 1.00 77.44 95 MET A O 1
ATOM 739 N N . TYR A 1 96 ? 9.745 6.945 1.205 1.00 81.88 96 TYR A N 1
ATOM 740 C CA . TYR A 1 96 ? 9.369 6.652 2.588 1.00 81.88 96 TYR A CA 1
ATOM 741 C C . TYR A 1 96 ? 9.972 7.631 3.607 1.00 81.88 96 TYR A C 1
ATOM 743 O O . TYR A 1 96 ? 9.672 7.524 4.792 1.00 81.88 96 TYR A O 1
ATOM 751 N N . SER A 1 97 ? 10.796 8.590 3.180 1.00 83.19 97 SER A N 1
ATOM 752 C CA . SER A 1 97 ? 11.501 9.528 4.067 1.00 83.19 97 SER A CA 1
ATOM 753 C C . SER A 1 97 ? 10.561 10.372 4.928 1.00 83.19 97 SER A C 1
ATOM 755 O O . SER A 1 97 ? 10.915 10.720 6.052 1.00 83.19 97 SER A O 1
ATOM 757 N N . SER A 1 98 ? 9.346 10.643 4.446 1.00 84.50 98 SER A N 1
ATOM 758 C CA . SER A 1 98 ? 8.307 11.339 5.208 1.00 84.50 98 SER A CA 1
ATOM 759 C C . SER A 1 98 ? 7.944 10.618 6.508 1.00 84.50 98 SER A C 1
ATOM 761 O O . SER A 1 98 ? 7.685 11.279 7.512 1.00 84.50 98 SER A O 1
ATOM 763 N N . PHE A 1 99 ? 7.984 9.281 6.535 1.00 84.62 99 PHE A N 1
ATOM 764 C CA . PHE A 1 99 ? 7.728 8.516 7.756 1.00 84.62 99 PHE A CA 1
ATOM 765 C C . PHE A 1 99 ? 8.797 8.770 8.816 1.00 84.62 99 PHE A C 1
ATOM 767 O O . PHE A 1 99 ? 8.466 8.874 9.992 1.00 84.62 99 PHE A O 1
ATOM 774 N N . ASP A 1 100 ? 10.057 8.925 8.419 1.00 86.88 100 ASP A N 1
ATOM 775 C CA . ASP A 1 100 ? 11.135 9.210 9.369 1.00 86.88 100 ASP A CA 1
ATOM 776 C C . ASP A 1 100 ? 11.021 10.631 9.924 1.00 86.88 100 ASP A C 1
ATOM 778 O O . ASP A 1 100 ? 11.272 10.855 11.107 1.00 86.88 100 ASP A O 1
ATOM 782 N N . THR A 1 101 ? 10.575 11.586 9.100 1.00 86.81 101 THR A N 1
ATOM 783 C CA . THR A 1 101 ? 10.282 12.954 9.548 1.00 86.81 101 THR A CA 1
ATOM 784 C C . THR A 1 101 ? 9.140 12.987 10.562 1.00 86.81 101 THR A C 1
ATOM 786 O O . THR A 1 101 ? 9.267 13.648 11.587 1.00 86.81 101 THR A O 1
ATOM 789 N N . ILE A 1 102 ? 8.047 12.262 10.305 1.00 86.88 102 ILE A N 1
ATOM 790 C CA . ILE A 1 102 ? 6.881 12.222 11.202 1.00 86.88 102 ILE A CA 1
ATOM 791 C C . ILE A 1 102 ? 7.229 11.534 12.526 1.00 86.88 102 ILE A C 1
ATOM 793 O O . ILE A 1 102 ? 6.830 12.001 13.588 1.00 86.88 102 ILE A O 1
ATOM 797 N N . MET A 1 103 ? 7.979 10.432 12.470 1.00 83.50 103 MET A N 1
ATOM 798 C CA . MET A 1 103 ? 8.334 9.659 13.662 1.00 83.50 103 MET A CA 1
ATOM 799 C C . MET A 1 103 ? 9.504 10.275 14.446 1.00 83.50 103 MET A C 1
ATOM 801 O O . MET A 1 103 ? 9.746 9.885 15.585 1.00 83.50 103 MET A O 1
ATOM 805 N N . GLY A 1 104 ? 10.263 11.201 13.849 1.00 83.88 104 GLY A N 1
ATOM 806 C CA . GLY A 1 104 ? 11.470 11.785 14.447 1.00 83.88 104 GLY A CA 1
ATOM 807 C C . GLY A 1 104 ? 12.645 10.805 14.574 1.00 83.88 104 GLY A C 1
ATOM 808 O O . GLY A 1 104 ? 13.675 11.137 15.156 1.00 83.88 104 GLY A O 1
ATOM 809 N N . HIS A 1 105 ? 12.507 9.592 14.037 1.00 83.06 105 HIS A N 1
ATOM 810 C CA . HIS A 1 105 ? 13.525 8.550 14.025 1.00 83.06 105 HIS A CA 1
ATOM 811 C C . HIS A 1 105 ? 13.333 7.633 12.813 1.00 83.06 105 HIS A C 1
ATOM 813 O O . HIS A 1 105 ? 12.280 7.623 12.176 1.00 83.06 105 HIS A O 1
ATOM 819 N N . LYS A 1 106 ? 14.345 6.809 12.514 1.00 82.31 106 LYS A N 1
ATOM 820 C CA . LYS A 1 106 ? 14.270 5.818 11.434 1.00 82.31 106 LYS A CA 1
ATOM 821 C C . LYS A 1 106 ? 13.102 4.859 11.674 1.00 82.31 106 LYS A C 1
ATOM 823 O O . LYS A 1 106 ? 13.025 4.213 12.723 1.00 82.31 106 LYS A O 1
ATOM 828 N N . SER A 1 107 ? 12.200 4.761 10.710 1.00 85.31 107 SER A N 1
ATOM 829 C CA . SER A 1 107 ? 10.990 3.952 10.794 1.00 85.31 107 SER A CA 1
ATOM 830 C C . SER A 1 107 ? 11.196 2.544 10.223 1.00 85.31 107 SER A C 1
ATOM 832 O O . SER A 1 107 ? 12.155 2.242 9.502 1.00 85.31 107 SER A O 1
ATOM 834 N N . MET A 1 108 ? 10.241 1.648 10.488 1.00 85.12 108 MET A N 1
ATOM 835 C CA . MET A 1 108 ? 10.176 0.338 9.817 1.00 85.12 108 MET A CA 1
ATOM 836 C C . MET A 1 108 ? 9.877 0.460 8.308 1.00 85.12 108 MET A C 1
ATOM 838 O O . MET A 1 108 ? 10.049 -0.510 7.554 1.00 85.12 108 MET A O 1
ATOM 842 N N . PHE A 1 109 ? 9.403 1.630 7.863 1.00 83.38 109 PHE A N 1
ATOM 843 C CA . PHE A 1 109 ? 9.060 1.915 6.472 1.00 83.38 109 PHE A CA 1
ATOM 844 C C . PHE A 1 109 ? 10.275 2.315 5.635 1.00 83.38 109 PHE A C 1
ATOM 846 O O . PHE A 1 109 ? 10.279 2.013 4.450 1.00 83.38 109 PHE A O 1
ATOM 853 N N . THR A 1 110 ? 11.325 2.871 6.238 1.00 83.88 110 THR A N 1
ATOM 854 C CA . THR A 1 110 ? 12.588 3.212 5.555 1.00 83.88 110 THR A CA 1
ATOM 855 C C . THR A 1 110 ? 13.713 2.213 5.817 1.00 83.88 110 THR A C 1
ATOM 857 O O . THR A 1 110 ? 14.668 2.137 5.049 1.00 83.88 110 THR A O 1
ATOM 860 N N . SER A 1 111 ? 13.617 1.417 6.885 1.00 82.38 111 SER A N 1
ATOM 861 C CA . SER A 1 111 ? 14.629 0.409 7.211 1.00 82.38 111 SER A CA 1
ATOM 862 C C . SER A 1 111 ? 14.579 -0.806 6.280 1.00 82.38 111 SER A C 1
ATOM 864 O O . SER A 1 111 ? 13.507 -1.373 6.037 1.00 82.38 111 SER A O 1
ATOM 866 N N . SER A 1 112 ? 15.760 -1.258 5.845 1.00 78.31 112 SER A N 1
ATOM 867 C CA . SER A 1 112 ? 15.940 -2.543 5.162 1.00 78.31 112 SER A CA 1
ATOM 868 C C . SER A 1 112 ? 15.415 -3.699 6.018 1.00 78.31 112 SER A C 1
ATOM 870 O O . SER A 1 112 ? 15.465 -3.668 7.251 1.00 78.31 112 SER A O 1
ATOM 872 N N . THR A 1 113 ? 14.924 -4.753 5.371 1.00 71.19 113 THR A N 1
ATOM 873 C CA . THR A 1 113 ? 14.511 -6.011 6.017 1.00 71.19 113 THR A CA 1
ATOM 874 C C . THR A 1 113 ? 15.642 -6.710 6.764 1.00 71.19 113 THR A C 1
ATOM 876 O O . THR A 1 113 ? 15.366 -7.484 7.680 1.00 71.19 113 THR A O 1
ATOM 879 N N . LEU A 1 114 ? 16.893 -6.439 6.389 1.00 77.12 114 LEU A N 1
ATOM 880 C CA . LEU A 1 114 ? 18.079 -7.011 7.024 1.00 77.12 114 LEU A CA 1
ATOM 881 C C . LEU A 1 114 ? 18.526 -6.233 8.273 1.00 77.12 114 LEU A C 1
ATOM 883 O O . LEU A 1 114 ? 19.367 -6.728 9.020 1.00 77.12 114 LEU A O 1
ATOM 887 N N . ASP A 1 115 ? 17.957 -5.051 8.532 1.00 83.25 115 ASP A N 1
ATOM 888 C CA . ASP A 1 115 ? 18.297 -4.221 9.689 1.00 83.25 115 ASP A CA 1
ATOM 889 C C . ASP A 1 115 ? 17.828 -4.893 11.003 1.00 83.25 115 ASP A C 1
ATOM 891 O O . ASP A 1 115 ? 16.618 -5.081 11.209 1.00 83.25 115 ASP A O 1
ATOM 895 N N . PRO A 1 116 ? 18.745 -5.245 11.930 1.00 85.12 116 PRO A N 1
ATOM 896 C CA . PRO A 1 116 ? 18.383 -5.859 13.204 1.00 85.12 116 PRO A CA 1
ATOM 897 C C . PRO A 1 116 ? 17.411 -5.010 14.027 1.00 85.12 116 PRO A C 1
ATOM 899 O O . PRO A 1 116 ? 16.537 -5.569 14.690 1.00 85.12 116 PRO A O 1
ATOM 902 N N . CYS A 1 117 ? 17.522 -3.679 13.975 1.00 83.94 117 CYS A N 1
ATOM 903 C CA . CYS A 1 117 ? 16.616 -2.772 14.677 1.00 83.94 117 CYS A CA 1
ATOM 904 C C . CYS A 1 117 ? 15.186 -2.912 14.138 1.00 83.94 117 CYS A C 1
ATOM 906 O O . CYS A 1 117 ? 14.242 -3.108 14.904 1.00 83.94 117 CYS A O 1
ATOM 908 N N . CYS A 1 118 ? 15.035 -2.944 12.810 1.00 83.31 118 CYS A N 1
ATOM 909 C CA . CYS A 1 118 ? 13.749 -3.165 12.148 1.00 83.31 118 CYS A CA 1
ATOM 910 C C . CYS A 1 118 ? 13.119 -4.502 12.557 1.00 83.31 118 CYS A C 1
ATOM 912 O O . CYS A 1 118 ? 11.924 -4.567 12.845 1.00 83.31 118 CYS A O 1
ATOM 914 N N . ARG A 1 119 ? 13.924 -5.566 12.663 1.00 84.12 119 ARG A N 1
ATOM 915 C CA . ARG 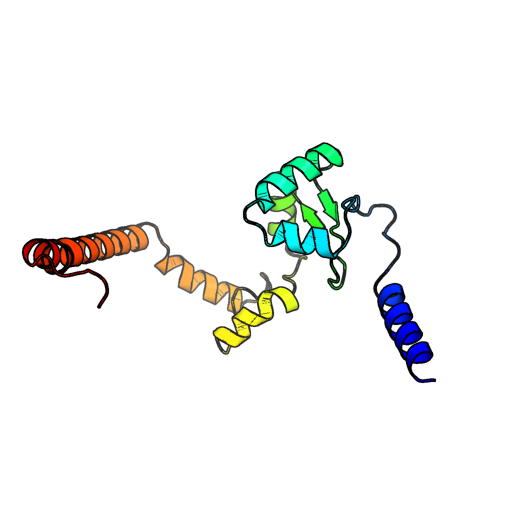A 1 119 ? 13.454 -6.879 13.127 1.00 84.12 119 ARG A CA 1
ATOM 916 C C . ARG A 1 119 ? 12.937 -6.839 14.569 1.00 84.12 119 ARG A C 1
ATOM 918 O O . ARG A 1 119 ? 11.887 -7.420 14.840 1.00 84.12 119 ARG A O 1
ATOM 925 N N . HIS A 1 120 ? 13.640 -6.165 15.480 1.00 87.31 120 HIS A N 1
ATOM 926 C CA . HIS A 1 120 ? 13.193 -6.025 16.870 1.00 87.31 120 HIS A CA 1
ATOM 927 C C . HIS A 1 120 ? 11.921 -5.179 16.979 1.00 87.31 120 HIS A C 1
ATOM 929 O O . HIS A 1 120 ? 10.978 -5.609 17.641 1.00 87.31 120 HIS A O 1
ATOM 935 N N . MET A 1 121 ? 11.849 -4.047 16.269 1.00 86.25 121 MET A N 1
ATOM 936 C CA . MET A 1 121 ? 10.644 -3.211 16.215 1.00 86.25 121 MET A CA 1
ATOM 937 C C . MET A 1 121 ? 9.438 -3.997 15.689 1.00 86.25 121 MET A C 1
ATOM 939 O O . MET A 1 121 ? 8.390 -4.014 16.330 1.00 86.25 121 MET A O 1
ATOM 943 N N . ARG A 1 122 ? 9.595 -4.731 14.577 1.00 85.50 122 ARG A N 1
ATOM 944 C CA . ARG A 1 122 ? 8.525 -5.584 14.033 1.00 85.50 122 ARG A CA 1
ATOM 945 C C . ARG A 1 122 ? 8.077 -6.642 15.030 1.00 85.50 122 ARG A C 1
ATOM 947 O O . ARG A 1 122 ? 6.881 -6.861 15.168 1.00 85.50 122 ARG A O 1
ATOM 954 N N . LYS A 1 123 ? 9.014 -7.283 15.734 1.00 88.31 123 LYS A N 1
ATOM 955 C CA . LYS A 1 123 ? 8.688 -8.290 16.753 1.00 88.31 123 LYS A CA 1
ATOM 956 C C . LYS A 1 123 ? 7.900 -7.684 17.918 1.00 88.31 123 LYS A C 1
ATOM 958 O O . LYS A 1 123 ? 6.955 -8.312 18.380 1.00 88.31 123 LYS A O 1
ATOM 963 N N . ALA A 1 124 ? 8.266 -6.483 18.363 1.00 87.12 124 ALA A N 1
ATOM 964 C CA . ALA A 1 124 ? 7.558 -5.782 19.430 1.00 87.12 124 ALA A CA 1
ATOM 965 C C . ALA A 1 124 ? 6.123 -5.408 19.014 1.00 87.12 124 ALA A C 1
ATOM 967 O O . ALA A 1 124 ? 5.179 -5.687 19.747 1.00 87.12 124 ALA A O 1
ATOM 968 N N . VAL A 1 125 ? 5.948 -4.855 17.808 1.00 88.69 125 VAL A N 1
ATOM 969 C CA . VAL A 1 125 ? 4.636 -4.422 17.287 1.00 88.69 125 VAL A CA 1
ATOM 970 C C . VAL A 1 125 ? 3.738 -5.603 16.894 1.00 88.69 125 VAL A C 1
ATOM 972 O O . VAL A 1 125 ? 2.518 -5.528 17.021 1.00 88.69 125 VAL A O 1
ATOM 975 N N . ALA A 1 126 ? 4.309 -6.720 16.440 1.00 90.94 126 ALA A N 1
ATOM 976 C CA . ALA A 1 126 ? 3.524 -7.882 16.021 1.00 90.94 126 ALA A CA 1
ATOM 977 C C . ALA A 1 126 ? 2.656 -8.450 17.156 1.00 90.94 126 ALA A C 1
ATOM 979 O O . ALA A 1 126 ? 1.541 -8.893 16.900 1.00 90.94 126 ALA A O 1
ATOM 980 N N . HIS A 1 127 ? 3.131 -8.404 18.406 1.00 89.44 127 HIS A N 1
ATOM 981 C CA . HIS A 1 127 ? 2.371 -8.918 19.548 1.00 89.44 127 HIS A CA 1
ATOM 982 C C . HIS A 1 127 ? 1.106 -8.094 19.828 1.00 89.44 127 HIS A C 1
ATOM 984 O O . HIS A 1 127 ? 0.040 -8.661 20.066 1.00 89.44 127 HIS A O 1
ATOM 990 N N . SER A 1 128 ? 1.199 -6.760 19.743 1.00 89.06 128 SER A N 1
ATOM 991 C CA . SER A 1 128 ? 0.041 -5.868 19.911 1.00 89.06 128 SER A CA 1
ATOM 992 C C . SER A 1 128 ? -1.000 -6.001 18.798 1.00 89.06 128 SER A C 1
ATOM 994 O O . SER A 1 128 ? -2.124 -5.551 18.967 1.00 8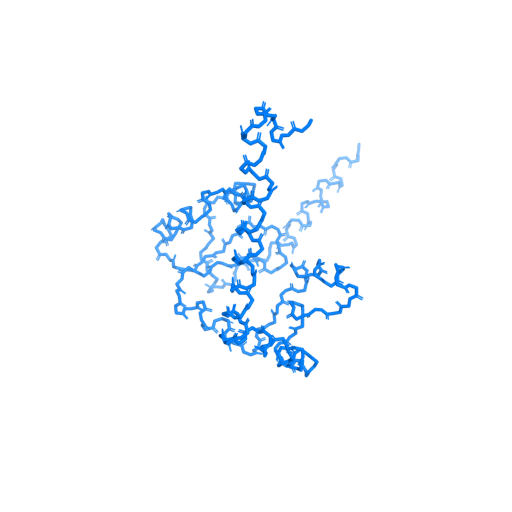9.06 128 SER A O 1
ATOM 996 N N . LEU A 1 129 ? -0.635 -6.621 17.672 1.00 91.94 129 LEU A N 1
ATOM 997 C CA . LEU A 1 129 ? -1.523 -6.886 16.537 1.00 91.94 129 LEU A CA 1
ATOM 998 C C . LEU A 1 129 ? -1.901 -8.374 16.428 1.00 91.94 129 LEU A C 1
ATOM 1000 O O . LEU A 1 129 ? -2.319 -8.834 15.366 1.00 91.94 129 LEU A O 1
ATOM 1004 N N . SER A 1 130 ? -1.728 -9.143 17.506 1.00 93.25 130 SER A N 1
ATOM 1005 C CA . SER A 1 130 ? -2.224 -10.520 17.580 1.00 93.25 130 SER A CA 1
ATOM 1006 C C . SER A 1 130 ? -3.753 -10.549 17.550 1.00 93.25 130 SER A C 1
ATOM 1008 O O . SER A 1 130 ? -4.402 -9.604 17.995 1.00 93.25 130 SER A O 1
ATOM 1010 N N . SER A 1 131 ? -4.343 -11.641 17.054 1.00 94.00 131 SER A N 1
ATOM 1011 C CA . SER A 1 131 ? -5.804 -11.766 16.949 1.00 94.00 131 SER A CA 1
ATOM 1012 C C . SER A 1 131 ? -6.505 -11.544 18.290 1.00 94.00 131 SER A C 1
ATOM 1014 O O . SER A 1 131 ? -7.470 -10.797 18.345 1.00 94.00 131 SER A O 1
ATOM 1016 N N . SER A 1 132 ? -5.966 -12.088 19.385 1.00 94.81 132 SER A N 1
ATOM 1017 C CA . SER A 1 132 ? -6.528 -11.905 20.728 1.00 94.81 132 SER A CA 1
ATOM 1018 C C . SER A 1 132 ? -6.516 -10.449 21.198 1.00 94.81 132 SER A C 1
ATOM 1020 O O . SER A 1 132 ? -7.491 -9.992 21.792 1.00 94.81 132 SER A O 1
ATOM 1022 N N . GLU A 1 133 ? -5.435 -9.705 20.938 1.00 95.38 133 GLU A N 1
ATOM 1023 C CA . GLU A 1 133 ? -5.381 -8.280 21.289 1.00 95.38 133 GLU A CA 1
ATOM 1024 C C . GLU A 1 133 ? -6.292 -7.448 20.3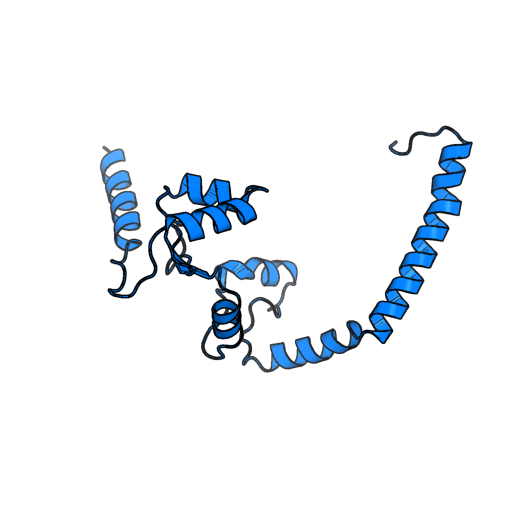88 1.00 95.38 133 GLU A C 1
ATOM 1026 O O . GLU A 1 133 ? -6.994 -6.570 20.885 1.00 95.38 133 GLU A O 1
ATOM 1031 N N . VAL A 1 134 ? -6.348 -7.758 19.090 1.00 94.94 134 VAL A N 1
ATOM 1032 C CA . VAL A 1 134 ? -7.246 -7.092 18.137 1.00 94.94 134 VAL A CA 1
ATOM 1033 C C . VAL A 1 134 ? -8.710 -7.320 18.516 1.00 94.94 134 VAL A C 1
ATOM 1035 O O . VAL A 1 134 ? -9.477 -6.363 18.558 1.00 94.94 134 VAL A O 1
ATOM 1038 N N . ASP A 1 135 ? -9.099 -8.542 18.875 1.00 96.62 135 ASP A N 1
ATOM 1039 C CA . ASP A 1 135 ? -10.464 -8.864 19.308 1.00 96.62 135 ASP A CA 1
ATOM 1040 C C . ASP A 1 135 ? -10.830 -8.123 20.601 1.00 96.62 135 ASP A C 1
ATOM 1042 O O . ASP A 1 135 ? -11.921 -7.555 20.726 1.00 96.62 135 ASP A O 1
ATOM 1046 N N . ARG A 1 136 ? -9.889 -8.054 21.552 1.00 96.19 136 ARG A N 1
ATOM 1047 C CA . ARG A 1 136 ? -10.054 -7.279 22.787 1.00 96.19 136 ARG A CA 1
ATOM 1048 C C . ARG A 1 136 ? -10.222 -5.789 22.494 1.00 96.19 136 ARG A C 1
ATOM 1050 O O . ARG A 1 136 ? -11.134 -5.165 23.036 1.00 96.19 136 ARG A O 1
ATOM 1057 N N . MET A 1 137 ? -9.372 -5.223 21.638 1.00 96.00 137 MET A N 1
ATOM 1058 C CA . MET A 1 137 ? -9.461 -3.826 21.209 1.00 96.00 137 MET A CA 1
ATOM 1059 C C . MET A 1 137 ? -10.795 -3.545 20.514 1.00 96.00 137 MET A C 1
ATOM 1061 O O . MET A 1 137 ? -11.462 -2.579 20.868 1.00 96.00 137 MET A O 1
ATOM 1065 N N . ASN A 1 138 ? -11.234 -4.418 19.606 1.00 97.12 138 ASN A N 1
ATOM 1066 C CA . ASN A 1 138 ? -12.511 -4.287 18.905 1.00 97.12 138 ASN A CA 1
ATOM 1067 C C . ASN A 1 138 ? -13.702 -4.305 19.869 1.00 97.12 138 ASN A C 1
ATOM 1069 O O . ASN A 1 138 ? -14.628 -3.509 19.709 1.00 97.12 138 ASN A O 1
ATOM 1073 N N . SER A 1 139 ? -13.674 -5.160 20.895 1.00 97.31 139 SER A N 1
ATOM 1074 C CA . SER A 1 139 ? -14.704 -5.190 21.941 1.00 97.31 139 SER A CA 1
ATOM 1075 C C . SER A 1 139 ? -14.767 -3.868 22.714 1.00 97.31 139 SER A C 1
ATOM 1077 O O . SER A 1 139 ? -15.844 -3.293 22.886 1.00 97.31 139 SER A O 1
ATOM 1079 N N . ILE A 1 140 ? -13.606 -3.331 23.104 1.00 97.06 140 ILE A N 1
ATOM 1080 C CA . ILE A 1 140 ? -13.501 -2.037 23.787 1.00 97.06 140 ILE A CA 1
ATOM 1081 C C . ILE A 1 140 ? -14.010 -0.904 22.887 1.00 97.06 140 ILE A C 1
ATOM 1083 O O . ILE A 1 140 ? -14.855 -0.120 23.314 1.00 97.06 140 ILE A O 1
ATOM 1087 N N . CYS A 1 141 ? -13.550 -0.833 21.637 1.00 97.06 141 CYS A N 1
ATOM 1088 C CA . CYS A 1 141 ? -13.999 0.171 20.675 1.00 97.06 141 CYS A CA 1
ATOM 1089 C C . CYS A 1 141 ? -15.510 0.086 20.441 1.00 97.06 141 CYS A C 1
ATOM 1091 O O . CYS A 1 141 ? -16.183 1.107 20.484 1.00 97.06 141 CYS A O 1
ATOM 1093 N N . THR A 1 142 ? -16.061 -1.118 20.276 1.00 97.12 142 THR A N 1
ATOM 1094 C CA . THR A 1 142 ? -17.508 -1.324 20.104 1.00 97.12 142 THR A CA 1
ATOM 1095 C C . THR A 1 142 ? -18.284 -0.829 21.319 1.00 97.12 142 THR A C 1
ATOM 1097 O O . THR A 1 142 ? -19.318 -0.185 21.166 1.00 97.12 142 THR A O 1
ATOM 1100 N N . LYS A 1 143 ? -17.784 -1.102 22.529 1.00 97.25 143 LYS A N 1
ATOM 1101 C CA . LYS A 1 143 ? -18.387 -0.597 23.763 1.00 97.25 143 LYS A CA 1
ATOM 1102 C C . LYS A 1 143 ? -18.404 0.933 23.781 1.00 97.25 143 LYS A C 1
ATOM 1104 O O . LYS A 1 143 ? -19.463 1.504 24.005 1.00 97.25 143 LYS A O 1
ATOM 1109 N N . TYR A 1 144 ? -17.275 1.585 23.503 1.00 96.12 144 TYR A N 1
ATOM 1110 C CA . TYR A 1 144 ? -17.195 3.050 23.494 1.00 96.12 144 TYR A CA 1
ATOM 1111 C C . TYR A 1 144 ? -18.039 3.692 22.393 1.00 96.12 144 TYR A C 1
ATOM 1113 O O . TYR A 1 144 ? -18.657 4.722 22.634 1.00 96.12 144 TYR A O 1
ATOM 1121 N N . VAL A 1 145 ? -18.104 3.085 21.207 1.00 96.31 145 VAL A N 1
ATOM 1122 C CA . VAL A 1 145 ? -18.970 3.561 20.119 1.00 96.31 145 VAL A CA 1
ATOM 1123 C C . VAL A 1 145 ? -20.436 3.491 20.535 1.00 96.31 145 VAL A C 1
ATOM 1125 O O . VAL A 1 145 ? -21.144 4.475 20.369 1.00 96.31 145 VAL A O 1
ATOM 1128 N N . LYS A 1 146 ? -20.875 2.384 21.150 1.00 95.00 146 LYS A N 1
ATOM 1129 C CA . LYS A 1 146 ? -22.244 2.258 21.678 1.00 95.00 146 LYS A CA 1
ATOM 1130 C C . LYS A 1 146 ? -22.526 3.245 22.805 1.00 95.00 146 LYS A C 1
ATOM 1132 O O . LYS A 1 146 ? -23.585 3.853 22.840 1.00 95.00 146 LYS A O 1
ATOM 1137 N N . GLU A 1 147 ? -21.583 3.425 23.728 1.00 94.06 147 GLU A N 1
ATOM 1138 C CA . GLU A 1 147 ? -21.720 4.423 24.791 1.00 94.06 147 GLU A CA 1
ATOM 1139 C C . GLU A 1 147 ? -21.831 5.837 24.222 1.00 94.06 147 GLU A C 1
ATOM 1141 O O . GLU A 1 147 ? -22.621 6.624 24.734 1.00 94.06 147 GLU A O 1
ATOM 1146 N N . TRP A 1 148 ? -21.067 6.164 23.180 1.00 93.00 148 TRP A N 1
ATOM 1147 C CA . TRP A 1 148 ? -21.159 7.446 22.490 1.00 93.00 148 TRP A CA 1
ATOM 1148 C C . TRP A 1 148 ? -22.498 7.596 21.755 1.00 93.00 148 TRP A C 1
ATOM 1150 O O . TRP A 1 148 ? -23.157 8.618 21.908 1.00 93.00 148 TRP A O 1
ATOM 1160 N N . GLU A 1 149 ? -22.956 6.568 21.044 1.00 91.44 149 GLU A N 1
ATOM 1161 C CA . GLU A 1 149 ? -24.262 6.553 20.377 1.00 91.44 149 GLU A CA 1
ATOM 1162 C C . GLU A 1 149 ? -25.404 6.813 21.372 1.00 91.44 149 GLU A C 1
ATOM 1164 O O . GLU A 1 149 ? -26.126 7.800 21.246 1.00 91.44 149 GLU A O 1
ATOM 1169 N N . THR A 1 150 ? -25.494 6.024 22.441 1.00 89.75 150 THR A N 1
ATOM 1170 C CA . THR A 1 150 ? -26.572 6.147 23.433 1.00 89.75 150 THR A CA 1
ATOM 1171 C C . THR A 1 150 ? -26.468 7.419 24.280 1.00 89.75 150 THR A C 1
ATOM 1173 O O . THR A 1 150 ? -27.466 8.065 24.592 1.00 89.75 150 THR A O 1
ATOM 1176 N N . ASN A 1 151 ? -25.263 7.819 24.704 1.00 87.25 151 ASN A N 1
ATOM 1177 C CA . ASN A 1 151 ? -25.132 8.958 25.618 1.00 87.25 151 ASN A CA 1
ATOM 1178 C C . ASN A 1 151 ? -25.059 10.313 24.925 1.00 87.25 151 ASN A C 1
ATOM 1180 O O . ASN A 1 151 ? -25.317 11.311 25.600 1.00 87.25 151 ASN A O 1
ATOM 1184 N N . PHE A 1 152 ? -24.667 10.355 23.653 1.00 84.00 152 PHE A N 1
ATOM 1185 C CA . PHE A 1 152 ? -24.464 11.590 22.905 1.00 84.00 152 PHE A CA 1
ATOM 1186 C C . PHE A 1 152 ? -25.422 11.685 21.719 1.00 84.00 152 PHE A C 1
ATOM 1188 O O . PHE A 1 152 ? -26.200 12.633 21.677 1.00 84.00 152 PHE A O 1
ATOM 1195 N N . LEU A 1 153 ? -25.427 10.712 20.800 1.00 83.69 153 LEU A N 1
ATOM 1196 C CA . LEU A 1 153 ? -26.250 10.798 19.584 1.00 83.69 153 LEU A CA 1
ATOM 1197 C C . LEU A 1 153 ? -27.751 10.729 19.875 1.00 83.69 153 LEU A C 1
ATOM 1199 O O . LEU A 1 153 ? -28.489 11.586 19.402 1.00 83.69 153 LEU A O 1
ATOM 1203 N N . GLU A 1 154 ? -28.201 9.755 20.667 1.00 85.06 154 GLU A N 1
ATOM 1204 C CA . GLU A 1 154 ? -29.628 9.607 20.996 1.00 85.06 154 GLU A CA 1
ATOM 1205 C C . GLU A 1 154 ? -30.147 10.828 21.767 1.00 85.06 154 GLU A C 1
ATOM 1207 O O . GLU A 1 154 ? -31.202 11.366 21.450 1.00 85.06 154 GLU A O 1
ATOM 1212 N N . LYS A 1 155 ? -29.355 11.360 22.705 1.00 82.75 155 LYS A N 1
ATOM 1213 C CA . LYS A 1 155 ? -29.734 12.571 23.453 1.00 82.75 155 LYS A CA 1
ATOM 1214 C C . LYS A 1 155 ? -29.758 13.831 22.588 1.00 82.75 155 LYS A C 1
ATOM 1216 O O . LYS A 1 155 ? -30.568 14.722 22.839 1.00 82.75 155 LYS A O 1
ATOM 1221 N N . LEU A 1 156 ? -28.869 13.932 21.599 1.00 79.31 156 LEU A N 1
ATOM 1222 C CA . LEU A 1 156 ? -28.894 15.020 20.617 1.00 79.31 156 LEU A CA 1
ATOM 1223 C C . LEU A 1 156 ? -30.113 14.915 19.698 1.00 79.31 156 LEU A C 1
ATOM 1225 O O . LEU A 1 156 ? -30.752 15.928 19.424 1.00 79.31 156 LEU A O 1
ATOM 1229 N N . ALA A 1 157 ? -30.473 13.698 19.283 1.00 80.06 157 ALA A N 1
ATOM 1230 C CA . ALA A 1 157 ? -31.683 13.446 18.509 1.00 80.06 157 ALA A CA 1
ATOM 1231 C C . ALA A 1 157 ? -32.951 13.822 19.298 1.00 80.06 157 ALA A C 1
ATOM 1233 O O . ALA A 1 157 ? -33.841 14.464 18.747 1.00 80.06 157 ALA A O 1
ATOM 1234 N N . ASP A 1 158 ? -33.001 13.513 20.598 1.00 81.62 158 ASP A N 1
ATOM 1235 C CA . ASP A 1 158 ? -34.120 13.882 21.480 1.00 81.62 158 ASP A CA 1
ATOM 1236 C C . ASP A 1 158 ? -34.251 15.399 21.703 1.00 81.62 158 ASP A C 1
ATOM 1238 O O . ASP A 1 158 ? -35.327 15.892 22.045 1.00 81.62 158 ASP A O 1
ATOM 1242 N N . THR A 1 159 ? -33.161 16.152 21.536 1.00 79.88 159 THR A N 1
ATOM 1243 C CA . THR A 1 159 ? -33.133 17.612 21.725 1.00 79.88 159 THR A CA 1
ATOM 1244 C C . THR A 1 159 ? -33.291 18.404 20.425 1.00 79.88 159 THR A C 1
ATOM 1246 O O . THR A 1 159 ? -33.261 19.633 20.477 1.00 79.88 159 THR A O 1
ATOM 1249 N N . ASP A 1 160 ? -33.486 17.724 19.286 1.00 74.88 160 ASP A N 1
ATOM 1250 C CA . ASP A 1 160 ? -33.553 18.300 17.928 1.00 74.88 160 ASP A CA 1
ATOM 1251 C C . ASP A 1 160 ? -32.382 19.265 17.632 1.00 74.88 160 ASP A C 1
ATOM 1253 O O . ASP A 1 160 ? -32.494 20.239 16.886 1.00 74.88 160 ASP A O 1
ATOM 1257 N N . ALA A 1 161 ? -31.239 19.016 18.281 1.00 70.25 161 ALA A N 1
ATOM 1258 C CA . ALA A 1 161 ? -30.051 19.846 18.189 1.00 70.25 161 ALA A CA 1
ATOM 1259 C C . ALA A 1 161 ? -29.174 19.372 17.024 1.00 70.25 161 ALA A C 1
ATOM 1261 O O . ALA A 1 161 ? -28.913 18.178 16.859 1.00 70.25 161 ALA A O 1
ATOM 1262 N N . THR A 1 162 ? -28.692 20.312 16.210 1.00 66.69 162 THR A N 1
ATOM 1263 C CA . THR A 1 162 ? -27.832 20.002 15.065 1.00 66.69 162 THR A CA 1
ATOM 1264 C C . THR A 1 162 ? -26.513 19.378 15.530 1.00 66.69 162 THR A C 1
ATOM 1266 O O . THR A 1 162 ? -25.882 19.856 16.470 1.00 66.69 162 THR A O 1
ATOM 1269 N N . PHE A 1 163 ? -26.084 18.312 14.850 1.00 63.03 163 PHE A N 1
ATOM 1270 C CA . PHE A 1 163 ? -24.869 17.550 15.169 1.00 63.03 163 PHE A CA 1
ATOM 1271 C C . PHE A 1 163 ? -23.560 18.343 14.972 1.00 63.03 163 PHE A C 1
ATOM 1273 O O . PHE A 1 163 ? -22.533 17.977 15.539 1.00 63.03 163 PHE A O 1
ATOM 1280 N N . ASP A 1 164 ? -23.605 19.427 14.196 1.00 59.91 164 ASP A N 1
ATOM 1281 C CA . ASP A 1 164 ? -22.479 20.323 13.916 1.00 59.91 164 ASP A CA 1
ATOM 1282 C C . ASP A 1 164 ? -22.833 21.728 14.454 1.00 59.91 164 ASP A C 1
ATOM 1284 O O . ASP A 1 164 ? -23.854 22.277 14.017 1.00 59.91 164 ASP A O 1
ATOM 1288 N N . PRO A 1 165 ? -22.089 22.283 15.433 1.00 51.81 165 PRO A N 1
ATOM 1289 C CA . PRO A 1 165 ? -22.304 23.642 15.934 1.00 51.81 165 PRO A CA 1
ATOM 1290 C C . PRO A 1 165 ? -21.906 24.737 14.934 1.00 51.81 165 PRO A C 1
ATOM 1292 O O . PRO A 1 165 ? -20.951 24.535 14.149 1.00 51.81 165 PRO A O 1
#